Protein AF-A0A968MEP8-F1 (afdb_monomer_lite)

Sequence (154 aa):
MKLIEVNANDVNSMEAIPFLPIDFFKHHRIMSRHWQPETIFTSSGTTGQQPSQHYVKSLTFYLQNASTGFEQFYGKVQDYCVLALLPSYLERSGSSLVAMANAFIGISKYPQSGFFLNDYQRLIEVLTNNEAAQIPTLLLGVSFALLDLAMDFP

Secondary structure (DSSP, 8-state):
--SS---GGG--SSTTSPPPPHHHHHHS---SSS---SEEEE----TTSPPPEEEES-HHHHHHHHHHHHHHHH--GGGSEEEEE-TTTSSSTT-HHHHHHHHHHHH-S-TT-EE-SS-HHHHHHHHHHHHHTT--EEEEE-HHHHHHHHHH--

Foldseek 3Di:
DVPQPDDPVVQPDPVSDDDDDQVCQQPHDDDPDDDQAPAKAWDPDDPPDRTGIDGHRDLVVVLVVVQVVCCVVPNHLQQAQQEEAEEPVVVDPRHPLVSNSVVSLVSHPDVLRDYQHVVLVSVVVVVVVCVVVVRHYDYHHDPVSVVCSVVVPD

Structure (mmCIF, N/CA/C/O backbone):
data_AF-A0A968MEP8-F1
#
_entry.id   AF-A0A968MEP8-F1
#
loop_
_atom_site.group_PDB
_atom_site.id
_atom_site.type_symbol
_atom_site.label_atom_id
_atom_site.label_alt_id
_atom_site.label_comp_id
_atom_site.label_asym_id
_atom_site.label_entity_id
_atom_site.label_seq_id
_atom_site.pdbx_PDB_ins_code
_atom_site.Cartn_x
_atom_site.Cartn_y
_atom_site.Cartn_z
_atom_site.occupancy
_atom_site.B_iso_or_equiv
_atom_site.auth_seq_id
_atom_site.auth_comp_id
_atom_site.auth_asym_id
_atom_site.auth_atom_id
_atom_site.pdbx_PDB_model_num
ATOM 1 N N . MET A 1 1 ? 13.133 -3.023 -28.386 1.00 55.19 1 MET A N 1
ATOM 2 C CA . MET A 1 1 ? 12.327 -4.172 -27.923 1.00 55.19 1 MET A CA 1
ATOM 3 C C . MET A 1 1 ? 12.874 -5.483 -28.504 1.00 55.19 1 MET A C 1
ATOM 5 O O . MET A 1 1 ? 12.194 -6.153 -29.259 1.00 55.19 1 MET A O 1
ATOM 9 N N . LYS A 1 2 ? 14.121 -5.869 -28.189 1.00 56.19 2 LYS A N 1
ATOM 10 C CA . LYS A 1 2 ? 14.706 -7.128 -28.710 1.00 56.19 2 LYS A CA 1
ATOM 11 C C . LYS A 1 2 ? 14.421 -8.345 -27.812 1.00 56.19 2 LYS A C 1
ATOM 13 O O . LYS A 1 2 ? 14.676 -9.465 -28.211 1.00 56.19 2 LYS A O 1
ATOM 18 N N . LEU A 1 3 ? 13.916 -8.105 -26.601 1.00 65.81 3 LEU A N 1
ATOM 19 C CA . LEU A 1 3 ? 13.733 -9.121 -25.559 1.00 65.81 3 LEU A CA 1
ATOM 20 C C . LEU A 1 3 ? 12.321 -9.732 -25.529 1.00 65.81 3 LEU A C 1
ATOM 22 O O . LEU A 1 3 ? 12.123 -10.746 -24.880 1.00 65.81 3 LEU A O 1
ATOM 26 N N . ILE A 1 4 ? 11.352 -9.104 -26.199 1.00 74.94 4 ILE A N 1
ATOM 27 C CA . ILE A 1 4 ? 9.941 -9.533 -26.225 1.00 74.94 4 ILE A CA 1
ATOM 28 C C . ILE A 1 4 ? 9.418 -9.732 -27.651 1.00 74.94 4 ILE A C 1
ATOM 30 O O . ILE A 1 4 ? 8.222 -9.888 -27.835 1.00 74.94 4 ILE A O 1
ATOM 34 N N . GLU A 1 5 ? 10.304 -9.655 -28.650 1.00 77.88 5 GLU A N 1
ATOM 35 C CA . GLU A 1 5 ? 10.014 -9.861 -30.084 1.00 77.88 5 GLU A CA 1
ATOM 36 C C . GLU A 1 5 ? 8.868 -9.017 -30.682 1.00 77.88 5 GLU A C 1
ATOM 38 O O . GLU A 1 5 ? 8.459 -9.236 -31.816 1.00 77.88 5 GLU A O 1
ATOM 43 N N . VAL A 1 6 ? 8.400 -7.987 -29.971 1.00 81.25 6 VAL A N 1
ATOM 44 C CA . VAL A 1 6 ? 7.405 -7.022 -30.457 1.00 81.25 6 VAL A CA 1
ATOM 45 C C . VAL A 1 6 ? 8.098 -5.772 -30.991 1.00 81.25 6 VAL A C 1
ATOM 47 O O . VAL A 1 6 ? 8.992 -5.215 -30.350 1.00 81.25 6 VAL A O 1
ATOM 50 N N . ASN A 1 7 ? 7.672 -5.296 -32.158 1.00 83.75 7 ASN A N 1
ATOM 51 C CA . ASN A 1 7 ? 8.076 -4.000 -32.687 1.00 83.75 7 ASN A CA 1
ATOM 52 C C . ASN A 1 7 ? 7.171 -2.903 -32.109 1.00 83.75 7 ASN A C 1
ATOM 54 O O . ASN A 1 7 ? 5.951 -2.974 -32.215 1.00 83.75 7 ASN A O 1
ATOM 58 N N . ALA A 1 8 ? 7.768 -1.866 -31.518 1.00 83.69 8 ALA A N 1
ATOM 59 C CA . ALA A 1 8 ? 7.025 -0.780 -30.876 1.00 83.69 8 ALA A CA 1
ATOM 60 C C . ALA A 1 8 ? 6.078 -0.052 -31.842 1.00 83.69 8 ALA A C 1
ATOM 62 O O . ALA A 1 8 ? 5.041 0.440 -31.412 1.00 83.69 8 ALA A O 1
ATOM 63 N N . ASN A 1 9 ? 6.427 -0.001 -33.130 1.00 86.69 9 ASN A N 1
ATOM 64 C CA . ASN A 1 9 ? 5.621 0.661 -34.156 1.00 86.69 9 ASN A CA 1
ATOM 65 C C . ASN A 1 9 ? 4.340 -0.114 -34.508 1.00 86.69 9 ASN A C 1
ATOM 67 O O . ASN A 1 9 ? 3.434 0.460 -35.104 1.00 86.69 9 ASN A O 1
ATOM 71 N N . ASP A 1 10 ? 4.255 -1.391 -34.128 1.00 87.81 10 ASP A N 1
ATOM 72 C CA . ASP A 1 10 ? 3.096 -2.240 -34.413 1.00 87.81 10 ASP A CA 1
ATOM 73 C C . ASP A 1 10 ? 2.063 -2.193 -33.263 1.00 87.81 10 ASP A C 1
ATOM 75 O O . ASP A 1 10 ? 0.944 -2.693 -33.395 1.00 87.81 10 ASP A O 1
ATOM 79 N N . VAL A 1 11 ? 2.407 -1.545 -32.139 1.00 89.06 11 VAL A N 1
ATOM 80 C CA . VAL A 1 11 ? 1.539 -1.376 -30.964 1.00 89.06 11 VAL A CA 1
ATOM 81 C C . VAL A 1 11 ? 0.609 -0.177 -31.172 1.00 89.06 11 VAL A C 1
ATOM 83 O O . VAL A 1 11 ? 0.959 0.960 -30.864 1.00 89.06 11 VAL A O 1
ATOM 86 N N . ASN A 1 12 ? -0.593 -0.442 -31.688 1.00 92.75 12 ASN A N 1
ATOM 87 C CA . ASN A 1 12 ? -1.578 0.589 -32.054 1.00 92.75 12 ASN A CA 1
ATOM 88 C C . ASN A 1 12 ? -2.822 0.639 -31.146 1.00 92.75 12 ASN A C 1
ATOM 90 O O . ASN A 1 12 ? -3.718 1.452 -31.369 1.00 92.75 12 ASN A O 1
ATOM 94 N N . SER A 1 13 ? -2.897 -0.213 -30.123 1.00 92.75 13 SER A N 1
ATOM 95 C CA . SER A 1 13 ? -3.970 -0.209 -29.122 1.00 92.75 13 SER A CA 1
ATOM 96 C C . SER A 1 13 ? -3.441 -0.637 -27.752 1.00 92.75 13 SER A C 1
ATOM 98 O O . SER A 1 13 ? -2.312 -1.122 -27.645 1.00 92.75 13 SER A O 1
ATOM 100 N N . MET A 1 14 ? -4.239 -0.456 -26.693 1.00 88.44 14 MET A N 1
ATOM 101 C CA . MET A 1 14 ? -3.838 -0.867 -25.340 1.00 88.44 14 MET A CA 1
ATOM 102 C C . MET A 1 14 ? -3.686 -2.387 -25.231 1.00 88.44 14 MET A C 1
ATOM 104 O O . MET A 1 14 ? -2.768 -2.872 -24.579 1.00 88.44 14 MET A O 1
ATOM 108 N N . GLU A 1 15 ? -4.550 -3.135 -25.911 1.00 90.31 15 GLU A N 1
ATOM 109 C CA . GLU A 1 15 ? -4.550 -4.600 -25.947 1.00 90.31 15 GLU A CA 1
ATOM 110 C C . GLU A 1 15 ? -3.330 -5.158 -26.690 1.00 90.31 15 GLU A C 1
ATOM 112 O O . GLU A 1 15 ? -2.924 -6.290 -26.448 1.00 90.31 15 GLU A O 1
ATOM 117 N N . ALA A 1 16 ? -2.727 -4.359 -27.577 1.00 88.62 16 ALA A N 1
ATOM 118 C CA . ALA A 1 16 ? -1.508 -4.714 -28.295 1.00 88.62 16 ALA A CA 1
ATOM 119 C C . ALA A 1 16 ? -0.230 -4.508 -27.459 1.00 88.62 16 ALA A C 1
ATOM 121 O O . ALA A 1 16 ? 0.860 -4.856 -27.918 1.00 88.62 16 ALA A O 1
ATOM 122 N N . ILE A 1 17 ? -0.327 -3.930 -26.253 1.00 87.69 17 ILE A N 1
ATOM 123 C CA . ILE A 1 17 ? 0.830 -3.745 -25.373 1.00 87.69 17 ILE A CA 1
ATOM 124 C C . ILE A 1 17 ? 1.250 -5.118 -24.826 1.00 87.69 17 ILE A C 1
ATOM 126 O O . ILE A 1 17 ? 0.477 -5.752 -24.107 1.00 87.69 17 ILE A O 1
ATOM 130 N N . PRO A 1 18 ? 2.479 -5.586 -25.107 1.00 86.81 18 PRO A N 1
ATOM 131 C CA . PRO A 1 18 ? 2.932 -6.875 -24.609 1.00 86.81 18 PRO A CA 1
ATOM 132 C C . PRO A 1 18 ? 3.090 -6.851 -23.090 1.00 86.81 18 PRO A C 1
ATOM 134 O O . PRO A 1 18 ? 3.697 -5.940 -22.519 1.00 86.81 18 PRO A O 1
ATOM 137 N N . PHE A 1 19 ? 2.600 -7.899 -22.436 1.00 85.69 19 PHE A N 1
ATOM 138 C CA . PHE A 1 19 ? 2.833 -8.098 -21.013 1.00 85.69 19 PHE A CA 1
ATOM 139 C C . PHE A 1 19 ? 4.296 -8.468 -20.766 1.00 85.69 19 PHE A C 1
ATOM 141 O O . PHE A 1 19 ? 4.851 -9.355 -21.415 1.00 85.69 19 PHE A O 1
ATOM 148 N N . LEU A 1 20 ? 4.926 -7.792 -19.807 1.00 86.31 20 LEU A N 1
ATOM 149 C CA . LEU A 1 20 ? 6.294 -8.100 -19.406 1.00 86.31 20 LEU A CA 1
ATOM 150 C C . LEU A 1 20 ? 6.292 -9.199 -18.335 1.00 86.31 20 LEU A C 1
ATOM 152 O O . LEU A 1 20 ? 5.659 -9.012 -17.292 1.00 86.31 20 LEU A O 1
ATOM 156 N N . PRO A 1 21 ? 7.026 -10.310 -18.534 1.00 87.31 21 PRO A N 1
ATOM 157 C CA . PRO A 1 21 ? 7.209 -11.311 -17.492 1.00 87.31 21 PRO A CA 1
ATOM 158 C C . PRO A 1 21 ? 7.863 -10.707 -16.248 1.00 87.31 21 PRO A C 1
ATOM 160 O O . PRO A 1 21 ? 8.756 -9.865 -16.350 1.00 87.31 21 PRO A O 1
ATOM 163 N N . ILE A 1 22 ? 7.488 -11.187 -15.063 1.00 85.19 22 ILE A N 1
ATOM 164 C CA . ILE A 1 22 ? 8.036 -10.676 -13.798 1.00 85.19 22 ILE A CA 1
ATOM 165 C C . ILE A 1 22 ? 9.568 -10.804 -13.710 1.00 85.19 22 ILE A C 1
ATOM 167 O O . ILE A 1 22 ? 10.226 -9.951 -13.116 1.00 85.19 22 ILE A O 1
ATOM 171 N N . ASP A 1 23 ? 10.161 -11.812 -14.357 1.00 87.50 23 ASP A N 1
ATOM 172 C CA . ASP A 1 23 ? 11.616 -12.011 -14.387 1.00 87.50 23 ASP A CA 1
ATOM 173 C C . ASP A 1 23 ? 12.374 -10.865 -15.071 1.00 87.50 23 ASP A C 1
ATOM 175 O O . ASP A 1 23 ? 13.541 -10.630 -14.748 1.00 87.50 23 ASP A O 1
ATOM 179 N N . PHE A 1 24 ? 11.724 -10.087 -15.944 1.00 90.25 24 PHE A N 1
ATOM 180 C CA . PHE A 1 24 ? 12.332 -8.875 -16.498 1.00 90.25 24 PHE A CA 1
ATOM 181 C C . PHE A 1 24 ? 12.636 -7.859 -15.404 1.00 90.25 24 PHE A C 1
ATOM 183 O O . PHE A 1 24 ? 13.704 -7.259 -15.408 1.00 90.25 24 PHE A O 1
ATOM 190 N N . PHE A 1 25 ? 11.737 -7.708 -14.436 1.00 91.44 25 PHE A N 1
ATOM 191 C CA . PHE A 1 25 ? 11.922 -6.798 -13.310 1.00 91.44 25 PHE A CA 1
ATOM 192 C C . PHE A 1 25 ? 12.975 -7.302 -12.315 1.00 91.44 25 PHE A C 1
ATOM 194 O O . PHE A 1 25 ? 13.414 -6.534 -11.464 1.00 91.44 25 PHE A O 1
ATOM 201 N N . LYS A 1 26 ? 13.396 -8.573 -12.396 1.00 90.69 26 LYS A N 1
ATOM 202 C CA . LYS A 1 26 ? 14.523 -9.102 -11.610 1.00 90.69 26 LYS A CA 1
ATOM 203 C C . LYS A 1 26 ? 15.861 -8.773 -12.265 1.00 90.69 26 LYS A C 1
ATOM 205 O O . LYS A 1 26 ? 16.776 -8.336 -11.579 1.00 90.69 26 LYS A O 1
ATOM 210 N N . HIS A 1 27 ? 15.973 -8.969 -13.578 1.00 89.56 27 HIS A N 1
ATOM 211 C CA . HIS A 1 27 ? 17.259 -8.924 -14.287 1.00 89.56 27 HIS A CA 1
ATOM 212 C C . HIS A 1 27 ? 17.514 -7.618 -15.050 1.00 89.56 27 HIS A C 1
ATOM 214 O O . HIS A 1 27 ? 18.639 -7.361 -15.482 1.00 89.56 27 HIS A O 1
ATOM 220 N N . HIS A 1 28 ? 16.489 -6.785 -15.236 1.00 90.50 28 HIS A N 1
ATOM 221 C CA . HIS A 1 28 ? 16.574 -5.571 -16.036 1.00 90.50 28 HIS A CA 1
ATOM 222 C C . HIS A 1 28 ? 15.970 -4.363 -15.323 1.00 90.50 28 HIS A C 1
ATOM 224 O O . HIS A 1 28 ? 14.964 -4.434 -14.618 1.00 90.50 28 HIS A O 1
ATOM 230 N N . ARG A 1 29 ? 16.563 -3.198 -15.589 1.00 91.12 29 ARG A N 1
ATOM 231 C CA . ARG A 1 29 ? 16.045 -1.909 -15.136 1.00 91.12 29 ARG A CA 1
ATOM 232 C C . ARG A 1 29 ? 14.949 -1.423 -16.085 1.00 91.12 29 ARG A C 1
ATOM 234 O O . ARG A 1 29 ? 15.233 -0.779 -17.094 1.00 91.12 29 ARG A O 1
ATOM 241 N N . ILE A 1 30 ? 13.699 -1.742 -15.755 1.00 91.00 30 ILE A N 1
ATOM 242 C CA . ILE A 1 30 ? 12.521 -1.363 -16.546 1.00 91.00 30 ILE A CA 1
ATOM 243 C C . ILE A 1 30 ? 12.128 0.087 -16.245 1.00 91.00 30 ILE A C 1
ATOM 245 O O . ILE A 1 30 ? 11.723 0.4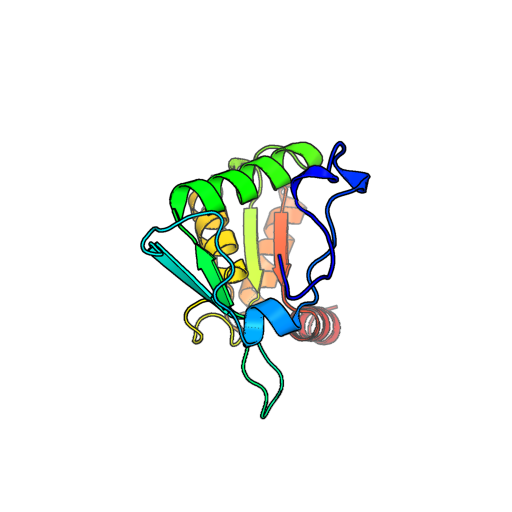16 -15.132 1.00 91.00 30 ILE A O 1
ATOM 249 N N . MET A 1 31 ? 12.271 0.967 -17.239 1.00 91.25 31 MET A N 1
ATOM 250 C CA . MET A 1 31 ? 11.959 2.397 -17.143 1.00 91.25 31 MET A CA 1
ATOM 251 C C . MET A 1 31 ? 11.491 2.938 -18.495 1.00 91.25 31 MET A C 1
ATOM 253 O O . MET A 1 31 ? 11.938 2.476 -19.541 1.00 91.25 31 MET A O 1
ATOM 257 N N . SER A 1 32 ? 10.643 3.968 -18.483 1.00 85.31 32 SER A N 1
ATOM 258 C CA . SER A 1 32 ? 10.138 4.602 -19.711 1.00 85.31 32 SER A CA 1
ATOM 259 C C . SER A 1 32 ? 11.174 5.463 -20.446 1.00 85.31 32 SER A C 1
ATOM 261 O O . SER A 1 32 ? 11.091 5.611 -21.662 1.00 85.31 32 SER A O 1
ATOM 263 N N . ARG A 1 33 ? 12.125 6.068 -19.718 1.00 87.88 33 ARG A N 1
ATOM 264 C CA . ARG A 1 33 ? 13.194 6.956 -20.219 1.00 87.88 33 ARG A CA 1
ATOM 265 C C . ARG A 1 33 ? 14.387 6.940 -19.255 1.00 87.88 33 ARG A C 1
ATOM 267 O O . ARG A 1 33 ? 14.384 6.216 -18.262 1.00 87.88 33 ARG A O 1
ATOM 274 N N . HIS A 1 34 ? 15.380 7.786 -19.518 1.00 89.56 34 HIS A N 1
ATOM 275 C CA . HIS A 1 34 ? 16.468 8.063 -18.585 1.00 89.56 34 HIS A CA 1
ATOM 276 C C . HIS A 1 34 ? 16.027 9.068 -17.514 1.00 89.56 34 HIS A C 1
ATOM 278 O O . HIS A 1 34 ? 15.731 10.224 -17.808 1.00 89.56 34 HIS A O 1
ATOM 284 N N . TRP A 1 35 ? 15.980 8.610 -16.269 1.00 95.50 35 TRP A N 1
ATOM 285 C CA . TRP A 1 35 ? 15.778 9.421 -15.070 1.00 95.50 35 TRP A CA 1
ATOM 286 C C . TRP A 1 35 ? 16.391 8.694 -13.867 1.00 95.50 35 TRP A C 1
ATOM 288 O O . TRP A 1 35 ? 16.642 7.485 -13.923 1.00 95.50 35 TRP A O 1
ATOM 298 N N . GLN A 1 36 ? 16.661 9.432 -12.789 1.00 95.62 36 GLN A N 1
ATOM 299 C CA . GLN A 1 36 ? 17.109 8.842 -11.528 1.00 95.62 36 GLN A CA 1
ATOM 300 C C . GLN A 1 36 ? 15.892 8.467 -10.674 1.00 95.62 36 GLN A C 1
ATOM 302 O O . GLN A 1 36 ? 14.971 9.278 -10.575 1.00 95.62 36 GLN A O 1
ATOM 307 N N . PRO A 1 37 ? 15.835 7.239 -10.129 1.00 95.69 37 PRO A N 1
ATOM 308 C CA . PRO A 1 37 ? 14.747 6.824 -9.260 1.00 95.69 37 PRO A CA 1
ATOM 309 C C . PRO A 1 37 ? 14.825 7.603 -7.949 1.00 95.69 37 PRO A C 1
ATOM 311 O O . PRO A 1 37 ? 15.895 7.705 -7.355 1.00 95.69 37 PRO A O 1
ATOM 314 N N . GLU A 1 38 ? 13.688 8.114 -7.489 1.00 96.50 38 GLU A N 1
ATOM 315 C CA . GLU A 1 38 ? 13.561 8.659 -6.135 1.00 96.50 38 GLU A CA 1
ATOM 316 C C . GLU A 1 38 ? 13.555 7.521 -5.108 1.00 96.50 38 GLU A C 1
ATOM 318 O O . GLU A 1 38 ? 14.159 7.619 -4.044 1.00 96.50 38 GLU A O 1
ATOM 323 N N . THR A 1 39 ? 12.915 6.403 -5.455 1.00 95.56 39 THR A N 1
ATOM 324 C CA . THR A 1 39 ? 12.947 5.178 -4.658 1.00 95.56 39 THR A CA 1
ATOM 325 C C . THR A 1 39 ? 12.909 3.939 -5.546 1.00 95.56 39 THR A C 1
ATOM 327 O O . THR A 1 39 ? 12.563 3.997 -6.731 1.00 95.56 39 THR A O 1
ATOM 330 N N . ILE A 1 40 ? 13.289 2.802 -4.971 1.00 95.31 40 ILE A N 1
ATOM 331 C CA . ILE A 1 40 ? 13.229 1.493 -5.614 1.00 95.31 40 ILE A CA 1
ATOM 332 C C . ILE A 1 40 ? 12.465 0.567 -4.676 1.00 95.31 40 ILE A C 1
ATOM 334 O O . ILE A 1 40 ? 12.912 0.292 -3.563 1.00 95.31 40 ILE A O 1
ATOM 338 N N . PHE A 1 41 ? 11.321 0.070 -5.135 1.00 95.12 41 PHE A N 1
ATOM 339 C CA . PHE A 1 41 ? 10.575 -0.947 -4.407 1.00 95.12 41 PHE A CA 1
ATOM 340 C C . PHE A 1 41 ? 11.024 -2.349 -4.805 1.00 95.12 41 PHE A C 1
ATOM 342 O O . PHE A 1 41 ? 11.407 -2.586 -5.951 1.00 95.12 41 PHE A O 1
ATOM 349 N N . THR A 1 42 ? 10.960 -3.286 -3.864 1.00 92.44 42 THR A N 1
ATOM 350 C CA . THR A 1 42 ? 11.335 -4.685 -4.069 1.00 92.44 42 THR A CA 1
ATOM 351 C C . THR A 1 42 ? 10.220 -5.634 -3.639 1.00 92.44 42 THR A C 1
ATOM 353 O O . THR A 1 42 ? 9.536 -5.430 -2.629 1.00 92.44 42 THR A O 1
ATOM 356 N N . SER A 1 43 ? 10.037 -6.717 -4.396 1.00 88.31 43 SER A N 1
ATOM 357 C CA . SER A 1 43 ? 9.156 -7.820 -3.986 1.00 88.31 43 SER A CA 1
ATOM 358 C C . SER A 1 43 ? 9.672 -8.488 -2.711 1.00 88.31 43 SER A C 1
ATOM 360 O O . SER A 1 43 ? 10.878 -8.459 -2.468 1.00 88.31 43 SER A O 1
ATOM 362 N N . SER A 1 44 ? 8.798 -9.132 -1.932 1.00 79.69 44 SER A N 1
ATOM 363 C CA . SER A 1 44 ? 9.168 -9.923 -0.740 1.00 79.69 44 SER A CA 1
ATOM 364 C C . SER A 1 44 ? 10.217 -11.000 -1.033 1.00 79.69 44 SER A C 1
ATOM 366 O O . SER A 1 44 ? 11.078 -11.240 -0.194 1.00 79.69 44 SER A O 1
ATOM 368 N N . GLY A 1 45 ? 10.205 -11.562 -2.247 1.00 73.50 45 GLY A N 1
ATOM 369 C CA . GLY A 1 45 ? 11.138 -12.606 -2.666 1.00 73.50 45 GLY A CA 1
ATOM 370 C C . GLY A 1 45 ? 10.870 -13.941 -1.964 1.00 73.50 45 GLY A C 1
ATOM 371 O O . GLY A 1 45 ? 10.196 -14.011 -0.940 1.00 73.50 45 GLY A O 1
ATOM 372 N N . THR A 1 46 ? 11.390 -15.022 -2.533 1.00 70.69 46 THR A N 1
ATOM 373 C CA . THR A 1 46 ? 11.468 -16.334 -1.877 1.00 70.69 46 THR A CA 1
ATOM 374 C C . THR A 1 46 ? 12.930 -16.623 -1.566 1.00 70.69 46 THR A C 1
ATOM 376 O O . THR A 1 46 ? 13.813 -16.161 -2.294 1.00 70.69 46 THR A O 1
ATOM 379 N N . THR A 1 47 ? 13.206 -17.386 -0.508 1.00 69.06 47 THR A N 1
ATOM 380 C CA . THR A 1 47 ? 14.570 -17.719 -0.076 1.00 69.06 47 THR A CA 1
ATOM 381 C C . THR A 1 47 ? 15.437 -18.169 -1.257 1.00 69.06 47 THR A C 1
ATOM 383 O O . THR A 1 47 ? 15.086 -19.106 -1.971 1.00 69.06 47 THR A O 1
ATOM 386 N N . GLY A 1 48 ? 16.556 -17.473 -1.482 1.00 64.75 48 GLY A N 1
ATOM 387 C CA . GLY A 1 48 ? 17.525 -17.788 -2.539 1.00 64.75 48 GLY A CA 1
ATOM 388 C C . GLY A 1 48 ? 17.281 -17.148 -3.913 1.00 64.75 48 GLY A C 1
ATOM 389 O O . GLY A 1 48 ? 18.109 -17.348 -4.798 1.00 64.75 48 GLY A O 1
ATOM 390 N N . GLN A 1 49 ? 16.210 -16.367 -4.120 1.00 75.44 49 GLN A N 1
ATOM 391 C CA . GLN A 1 49 ? 15.972 -15.659 -5.388 1.00 75.44 49 GLN A CA 1
ATOM 392 C C . GLN A 1 49 ? 16.202 -14.148 -5.290 1.00 75.44 49 GLN A C 1
ATOM 394 O O . GLN A 1 49 ? 15.858 -13.508 -4.297 1.00 75.44 49 GLN A O 1
ATOM 399 N N . GLN A 1 50 ? 16.722 -13.563 -6.372 1.00 83.38 50 GLN A N 1
ATOM 400 C CA . GLN A 1 50 ? 16.806 -12.114 -6.532 1.00 83.38 50 GLN A CA 1
ATOM 401 C C . GLN A 1 50 ? 15.389 -11.510 -6.610 1.00 83.38 50 GLN A C 1
ATOM 403 O O . GLN A 1 50 ? 14.596 -11.929 -7.462 1.00 83.38 50 GLN A O 1
ATOM 408 N N . PRO A 1 51 ? 15.039 -10.537 -5.748 1.00 89.44 51 PRO A N 1
ATOM 409 C CA . PRO A 1 51 ? 13.729 -9.901 -5.787 1.00 89.44 51 PRO A CA 1
ATOM 410 C C . PRO A 1 51 ? 13.576 -9.036 -7.042 1.00 89.44 51 PRO A C 1
ATOM 412 O O . PRO A 1 51 ? 14.539 -8.444 -7.533 1.00 89.44 51 PRO A O 1
ATOM 415 N N . SER A 1 52 ? 12.345 -8.920 -7.541 1.00 92.00 52 SER A N 1
ATOM 416 C CA . SER A 1 52 ? 12.036 -7.970 -8.610 1.00 92.00 52 SER A CA 1
ATOM 417 C C . SER A 1 52 ? 12.134 -6.541 -8.087 1.00 92.00 52 SER A C 1
ATOM 419 O O . SER A 1 52 ? 11.735 -6.276 -6.949 1.00 92.00 52 SER A O 1
ATOM 421 N N . GLN A 1 53 ? 12.592 -5.624 -8.932 1.00 93.75 53 GLN A N 1
ATOM 422 C CA . GLN A 1 53 ? 12.783 -4.217 -8.611 1.00 93.75 53 GLN A CA 1
ATOM 423 C C . GLN A 1 53 ? 11.833 -3.338 -9.427 1.00 93.75 53 GLN A C 1
ATOM 425 O O . GLN A 1 53 ? 11.720 -3.465 -10.645 1.00 93.75 53 GLN A O 1
ATOM 430 N N . HIS A 1 54 ? 11.181 -2.399 -8.749 1.00 94.94 54 HIS A N 1
ATOM 431 C CA . HIS A 1 54 ? 10.361 -1.365 -9.361 1.00 94.94 54 HIS A CA 1
ATOM 432 C C . HIS A 1 54 ? 10.996 -0.006 -9.080 1.00 94.94 54 HIS A C 1
ATOM 434 O O . HIS A 1 54 ? 10.959 0.505 -7.962 1.00 94.94 54 HIS A O 1
ATOM 440 N N . TYR A 1 55 ? 11.590 0.577 -10.116 1.00 95.50 55 TYR A N 1
ATOM 441 C CA . TYR A 1 55 ? 12.181 1.908 -10.069 1.00 95.50 55 TYR A CA 1
ATOM 442 C C . TYR A 1 55 ? 11.076 2.960 -10.145 1.00 95.50 55 TYR A C 1
ATOM 444 O O . TYR A 1 55 ? 10.311 2.986 -11.108 1.00 95.50 55 TYR A O 1
ATOM 452 N N . VAL A 1 56 ? 11.002 3.843 -9.154 1.00 96.25 56 VAL A N 1
ATOM 453 C CA . VAL A 1 56 ? 9.953 4.860 -9.063 1.00 96.25 56 VAL A CA 1
ATOM 454 C C . VAL A 1 56 ? 10.563 6.234 -9.286 1.00 96.25 56 VAL A C 1
ATOM 456 O O . VAL A 1 56 ? 11.450 6.665 -8.552 1.00 96.25 56 VAL A O 1
ATOM 459 N N . LYS A 1 57 ? 10.082 6.929 -10.320 1.00 96.56 57 LYS A N 1
ATOM 460 C CA . LYS A 1 57 ? 10.562 8.269 -10.684 1.00 96.56 57 LYS A CA 1
ATOM 461 C C . LYS A 1 57 ? 10.165 9.338 -9.662 1.00 96.56 57 LYS A C 1
ATOM 463 O O . LYS A 1 57 ? 10.969 10.213 -9.382 1.00 96.56 57 LYS A O 1
ATOM 468 N N . SER A 1 58 ? 8.924 9.296 -9.177 1.00 97.19 58 SER A N 1
ATOM 469 C CA . SER A 1 58 ? 8.411 10.217 -8.160 1.00 97.19 58 SER A CA 1
ATOM 470 C C . SER A 1 58 ? 7.550 9.449 -7.169 1.00 97.19 58 SER A C 1
ATOM 472 O O . SER A 1 58 ? 6.542 8.855 -7.565 1.00 97.19 58 SER A O 1
ATOM 474 N N . LEU A 1 59 ? 7.944 9.460 -5.897 1.00 96.88 59 LEU A N 1
ATOM 475 C CA . LEU A 1 59 ? 7.201 8.781 -4.840 1.00 96.88 59 LEU A CA 1
ATOM 476 C C . LEU A 1 59 ? 5.846 9.456 -4.611 1.00 96.88 59 LEU A C 1
ATOM 478 O O . LEU A 1 59 ? 4.830 8.772 -4.517 1.00 96.88 59 LEU A O 1
ATOM 482 N N . THR A 1 60 ? 5.809 10.788 -4.620 1.00 97.88 60 THR A N 1
ATOM 483 C CA . THR A 1 60 ? 4.566 11.562 -4.494 1.00 97.88 60 THR A CA 1
ATOM 484 C C . THR A 1 60 ? 3.550 11.182 -5.566 1.00 97.88 60 THR A C 1
ATOM 486 O O . THR A 1 60 ? 2.411 10.854 -5.242 1.00 97.88 60 THR A O 1
ATOM 489 N N . PHE A 1 61 ? 3.960 11.156 -6.840 1.00 97.62 61 PHE A N 1
ATOM 490 C CA . PHE A 1 61 ? 3.067 10.751 -7.927 1.00 97.62 61 PHE A CA 1
ATOM 491 C C . PHE A 1 61 ? 2.604 9.299 -7.761 1.00 97.62 61 PHE A C 1
ATOM 493 O O . PHE A 1 61 ? 1.428 9.001 -7.947 1.00 97.62 61 PHE A O 1
ATOM 500 N N . TYR A 1 62 ? 3.503 8.388 -7.384 1.00 97.81 62 TYR A N 1
ATOM 501 C CA . TYR A 1 62 ? 3.160 6.985 -7.148 1.00 97.81 62 TYR A CA 1
ATOM 502 C C . TYR A 1 62 ? 2.068 6.830 -6.077 1.00 97.81 62 TYR A C 1
ATOM 504 O O . TYR A 1 62 ? 1.068 6.151 -6.305 1.00 97.81 62 TYR A O 1
ATOM 512 N N . LEU A 1 63 ? 2.227 7.506 -4.936 1.00 98.19 63 LEU A N 1
ATOM 513 C CA . LEU A 1 63 ? 1.272 7.457 -3.828 1.00 98.19 63 LEU A CA 1
ATOM 514 C C . LEU A 1 63 ? -0.054 8.151 -4.169 1.00 98.19 63 LEU A C 1
ATOM 516 O O . LEU A 1 63 ? -1.108 7.649 -3.790 1.00 98.19 63 LEU A O 1
ATOM 520 N N . GLN A 1 64 ? -0.022 9.237 -4.946 1.00 98.12 64 GLN A N 1
ATOM 521 C CA . GLN A 1 64 ? -1.233 9.887 -5.455 1.00 98.12 64 GLN A CA 1
ATOM 522 C C . GLN A 1 64 ? -2.025 8.974 -6.404 1.00 98.12 64 GLN A C 1
ATOM 524 O O . GLN A 1 64 ? -3.254 8.968 -6.374 1.00 98.12 64 GLN A O 1
ATOM 529 N N . ASN A 1 65 ? -1.350 8.186 -7.247 1.00 97.88 65 ASN A N 1
ATOM 530 C CA . ASN A 1 65 ? -2.040 7.196 -8.079 1.00 97.88 65 ASN A CA 1
ATOM 531 C C . ASN A 1 65 ? -2.663 6.089 -7.227 1.00 97.88 65 ASN A C 1
ATOM 533 O O . ASN A 1 65 ? -3.779 5.669 -7.514 1.00 97.88 65 ASN A O 1
ATOM 537 N N . ALA A 1 66 ? -1.974 5.641 -6.173 1.00 97.81 66 ALA A N 1
ATOM 538 C CA . ALA A 1 66 ? -2.521 4.649 -5.255 1.00 97.81 66 ALA A CA 1
ATOM 539 C C . ALA A 1 66 ? -3.794 5.160 -4.561 1.00 97.81 66 ALA A C 1
ATOM 541 O O . ALA A 1 66 ? -4.797 4.447 -4.543 1.00 97.81 66 ALA A O 1
ATOM 542 N N . SER A 1 67 ? -3.788 6.401 -4.056 1.00 97.81 67 SER A N 1
ATOM 543 C CA . SER A 1 67 ? -4.986 7.000 -3.458 1.00 97.81 67 SER A CA 1
ATOM 544 C C . SER A 1 67 ? -6.091 7.165 -4.497 1.00 97.81 67 SER A C 1
ATOM 546 O O . SER A 1 67 ? -7.181 6.659 -4.289 1.00 97.81 67 SER A O 1
ATOM 548 N N . THR A 1 68 ? -5.800 7.756 -5.659 1.00 98.25 68 THR A N 1
ATOM 549 C CA . THR A 1 68 ? -6.791 7.945 -6.737 1.00 98.25 68 THR A CA 1
ATOM 550 C C . THR A 1 68 ? -7.440 6.622 -7.153 1.00 98.25 68 THR A C 1
ATOM 552 O O . THR A 1 68 ? -8.657 6.549 -7.302 1.00 98.25 68 THR A O 1
ATOM 555 N N . GLY A 1 69 ? -6.637 5.561 -7.296 1.00 98.00 69 GLY A N 1
ATOM 556 C CA . GLY A 1 69 ? -7.123 4.226 -7.629 1.00 98.00 69 GLY A CA 1
ATOM 557 C C . GLY A 1 69 ? -8.052 3.655 -6.559 1.00 98.00 69 GLY A C 1
ATOM 558 O O . GLY A 1 69 ? -9.092 3.109 -6.902 1.00 98.00 69 GLY A O 1
ATOM 559 N N . PHE A 1 70 ? -7.726 3.815 -5.274 1.00 98.25 70 PHE A N 1
ATOM 560 C CA . PHE A 1 70 ? -8.627 3.426 -4.186 1.00 98.25 70 PHE A CA 1
ATOM 561 C C . PHE A 1 70 ? -9.930 4.241 -4.214 1.00 98.25 70 PHE A C 1
ATOM 563 O O . PHE A 1 70 ? -11.025 3.678 -4.169 1.00 98.25 70 PHE A O 1
ATOM 570 N N . GLU A 1 71 ? -9.819 5.564 -4.345 1.00 98.31 71 GLU A N 1
ATOM 571 C CA . GLU A 1 71 ? -10.955 6.483 -4.264 1.00 98.31 71 GLU A CA 1
ATOM 572 C C . GLU A 1 71 ? -11.964 6.307 -5.396 1.00 98.31 71 GLU A C 1
ATOM 574 O O . GLU A 1 71 ? -13.157 6.534 -5.194 1.00 98.31 71 GLU A O 1
ATOM 579 N N . GLN A 1 72 ? -11.508 5.835 -6.558 1.00 98.25 72 GLN A N 1
ATOM 580 C CA . GLN A 1 72 ? -12.369 5.520 -7.693 1.00 98.25 72 GLN A CA 1
ATOM 581 C C . GLN A 1 72 ? -13.401 4.421 -7.386 1.00 98.25 72 GLN A C 1
ATOM 583 O O . GLN A 1 72 ? -14.485 4.436 -7.967 1.00 98.25 72 GLN A O 1
ATOM 588 N N . PHE A 1 73 ? -13.086 3.480 -6.490 1.00 97.44 73 PHE A N 1
ATOM 589 C CA . PHE A 1 73 ? -13.961 2.341 -6.182 1.00 97.44 73 PHE A CA 1
ATOM 590 C C . PHE A 1 73 ? -14.596 2.424 -4.794 1.00 97.44 73 PHE A C 1
ATOM 592 O O . PHE A 1 73 ? -15.720 1.962 -4.615 1.00 97.44 73 PHE A O 1
ATOM 599 N N . TYR A 1 74 ? -13.890 3.005 -3.822 1.00 97.44 74 TYR A N 1
ATOM 600 C CA . TYR A 1 74 ? -14.264 2.927 -2.407 1.00 97.44 74 TYR A CA 1
ATOM 601 C C . TYR A 1 74 ? -14.571 4.295 -1.775 1.00 97.44 74 TYR A C 1
ATOM 603 O O . TYR A 1 74 ? -15.008 4.353 -0.627 1.00 97.44 74 TYR A O 1
ATOM 611 N N . GLY A 1 75 ? -14.390 5.405 -2.497 1.00 97.44 75 GLY A N 1
ATOM 612 C CA . GLY A 1 75 ? -14.509 6.754 -1.935 1.00 97.44 75 GLY A CA 1
ATOM 613 C C . GLY A 1 75 ? -13.240 7.214 -1.207 1.00 97.44 75 GLY A C 1
ATOM 614 O O . GLY A 1 75 ? -12.222 6.526 -1.211 1.00 97.44 75 GLY A O 1
ATOM 615 N N . LYS A 1 76 ? -13.273 8.414 -0.616 1.00 98.38 76 LYS A N 1
ATOM 616 C CA . LYS A 1 76 ? -12.052 9.111 -0.182 1.00 98.38 76 LYS A CA 1
ATOM 617 C C . LYS A 1 76 ? -11.291 8.361 0.910 1.00 98.38 76 LYS A C 1
ATOM 619 O O . LYS A 1 76 ? -11.882 8.000 1.924 1.00 98.38 76 LYS A O 1
ATOM 624 N N . VAL A 1 77 ? -9.966 8.249 0.779 1.00 98.38 77 VAL A N 1
ATOM 625 C CA . VAL A 1 77 ? -9.113 7.581 1.789 1.00 98.38 77 VAL A CA 1
ATOM 626 C C . VAL A 1 77 ? -9.249 8.251 3.161 1.00 98.38 77 VAL A C 1
ATOM 628 O O . VAL A 1 77 ? -9.283 7.570 4.182 1.00 98.38 77 VAL A O 1
ATOM 631 N N . GLN A 1 78 ? -9.398 9.582 3.193 1.00 98.44 78 GLN A N 1
ATOM 632 C CA . GLN A 1 78 ? -9.558 10.352 4.435 1.00 98.44 78 GLN A CA 1
ATOM 633 C C . GLN A 1 78 ? -10.772 9.927 5.279 1.00 98.44 78 GLN A C 1
ATOM 635 O O . GLN A 1 78 ? -10.804 10.195 6.479 1.00 98.44 78 GLN A O 1
ATOM 640 N N . ASP A 1 79 ? -11.773 9.295 4.656 1.00 98.38 79 ASP A N 1
ATOM 641 C CA . ASP A 1 79 ? -13.016 8.866 5.297 1.00 98.38 79 ASP A CA 1
ATOM 642 C C . ASP A 1 79 ? -12.946 7.433 5.842 1.00 98.38 79 ASP A C 1
ATOM 644 O O . ASP A 1 79 ? -13.930 6.955 6.403 1.00 98.38 79 ASP A O 1
ATOM 648 N N . TYR A 1 80 ? -11.780 6.786 5.759 1.00 98.69 80 TYR A N 1
ATOM 649 C CA . TYR A 1 80 ? -11.517 5.479 6.350 1.00 98.69 80 TYR A CA 1
ATOM 650 C C . TYR A 1 80 ? -10.549 5.590 7.519 1.00 98.69 80 TYR A C 1
ATOM 652 O O . TYR A 1 80 ? -9.538 6.291 7.444 1.00 98.69 80 TYR A O 1
ATOM 660 N N . CYS A 1 81 ? -10.813 4.846 8.587 1.00 98.69 81 CYS A N 1
ATOM 661 C CA . CYS A 1 81 ? -9.789 4.491 9.553 1.00 98.69 81 CYS A CA 1
ATOM 662 C C . CYS A 1 81 ? -8.876 3.427 8.933 1.00 98.69 81 CYS A C 1
ATOM 664 O O . CYS A 1 81 ? -9.341 2.351 8.560 1.00 98.69 81 CYS A O 1
ATOM 666 N N . VAL A 1 82 ? -7.588 3.736 8.782 1.00 98.56 82 VAL A N 1
ATOM 667 C CA . VAL A 1 82 ? -6.633 2.880 8.068 1.00 98.56 82 VAL A CA 1
ATOM 668 C C . VAL A 1 82 ? -5.764 2.140 9.075 1.00 98.56 82 VAL A C 1
ATOM 670 O O . VAL A 1 82 ? -4.944 2.741 9.768 1.00 98.56 82 VAL A O 1
ATOM 673 N N . LEU A 1 83 ? -5.927 0.824 9.142 1.00 98.06 83 LEU A N 1
ATOM 674 C CA . LEU A 1 83 ? -5.224 -0.058 10.068 1.00 98.06 83 LEU A CA 1
ATOM 675 C C . LEU A 1 83 ? -4.300 -0.976 9.266 1.00 98.06 83 LEU A C 1
ATOM 677 O O . LEU A 1 83 ? -4.730 -1.583 8.287 1.00 98.06 83 LEU A O 1
ATOM 681 N N . ALA A 1 84 ? -3.032 -1.085 9.659 1.00 96.00 84 ALA A N 1
ATOM 682 C CA . ALA A 1 84 ? -2.041 -1.890 8.947 1.00 96.00 84 ALA A CA 1
ATOM 683 C C . ALA A 1 84 ? -1.417 -2.968 9.850 1.00 96.00 84 ALA A C 1
ATOM 685 O O . ALA A 1 84 ? -0.560 -2.675 10.684 1.00 96.00 84 ALA A O 1
ATOM 686 N N . LEU A 1 85 ? -1.805 -4.226 9.629 1.00 94.12 85 LEU A N 1
ATOM 687 C CA . LEU A 1 85 ? -1.243 -5.429 10.246 1.00 94.12 85 LEU A CA 1
ATOM 688 C C . LEU A 1 85 ? -0.228 -6.070 9.286 1.00 94.12 85 LEU A C 1
ATOM 690 O O . LEU A 1 85 ? -0.510 -7.032 8.570 1.00 94.12 85 LEU A O 1
ATOM 694 N N . LEU A 1 86 ? 0.967 -5.483 9.225 1.00 91.25 86 LEU A N 1
ATOM 695 C CA . LEU A 1 86 ? 2.020 -5.862 8.275 1.00 91.25 86 LEU A CA 1
ATOM 696 C C . LEU A 1 86 ? 3.304 -6.307 9.008 1.00 91.25 86 LEU A C 1
ATOM 698 O O . LEU A 1 86 ? 4.341 -5.644 8.881 1.00 91.25 86 LEU A O 1
ATOM 702 N N . PRO A 1 87 ? 3.263 -7.405 9.792 1.00 85.81 87 PRO A N 1
ATOM 703 C CA . PRO A 1 87 ? 4.447 -7.927 10.476 1.00 85.81 87 PRO A CA 1
ATOM 704 C C . PRO A 1 87 ? 5.560 -8.267 9.476 1.00 85.81 87 PRO A C 1
ATOM 706 O O . PRO A 1 87 ? 5.289 -8.638 8.337 1.00 85.81 87 PRO A O 1
ATOM 709 N N . SER A 1 88 ? 6.821 -8.099 9.886 1.00 73.81 88 SER A N 1
ATOM 710 C CA . SER A 1 88 ? 8.031 -8.302 9.058 1.00 73.81 88 SER A CA 1
ATOM 711 C C . SER A 1 88 ? 8.220 -7.334 7.876 1.00 73.81 88 SER A C 1
ATOM 713 O O . SER A 1 88 ? 9.278 -7.340 7.247 1.00 73.81 88 SER A O 1
ATOM 715 N N . TYR A 1 89 ? 7.247 -6.470 7.564 1.00 72.19 89 TYR A N 1
ATOM 716 C CA . TYR A 1 89 ? 7.362 -5.511 6.459 1.00 72.19 89 TYR A CA 1
ATOM 717 C C . TYR A 1 89 ? 7.958 -4.163 6.872 1.00 72.19 89 TYR A C 1
ATOM 719 O O . TYR A 1 89 ? 8.527 -3.494 6.014 1.00 72.19 89 TYR A O 1
ATOM 727 N N . LEU A 1 90 ? 7.868 -3.764 8.146 1.00 64.75 90 LEU A N 1
ATOM 728 C CA . LEU A 1 90 ? 8.476 -2.508 8.612 1.00 64.75 90 LEU A CA 1
ATOM 729 C C . LEU A 1 90 ? 9.994 -2.591 8.781 1.00 64.75 90 LEU A C 1
ATOM 731 O O . LEU A 1 90 ? 10.686 -1.599 8.583 1.00 64.75 90 LEU A O 1
ATOM 735 N N . GLU A 1 91 ? 10.521 -3.775 9.085 1.00 65.31 91 GLU A N 1
ATOM 736 C CA . GLU A 1 91 ? 11.970 -4.011 9.145 1.00 65.31 91 GLU A CA 1
ATOM 737 C C . GLU A 1 91 ? 12.605 -4.041 7.746 1.00 65.31 91 GLU A C 1
ATOM 739 O O . GLU A 1 91 ? 13.826 -3.989 7.595 1.00 65.31 91 GLU A O 1
ATOM 744 N N . ARG A 1 92 ? 11.770 -4.101 6.700 1.00 71.25 92 ARG A N 1
ATOM 745 C CA . ARG A 1 92 ? 12.189 -4.208 5.308 1.00 71.25 92 ARG A CA 1
ATOM 746 C C . ARG A 1 92 ? 12.032 -2.870 4.595 1.00 71.25 92 ARG A C 1
ATOM 748 O O . ARG A 1 92 ? 10.925 -2.396 4.345 1.00 71.25 92 ARG A O 1
ATOM 755 N N . SER A 1 93 ? 13.149 -2.284 4.180 1.00 72.38 93 SER A N 1
ATOM 756 C CA . SER A 1 93 ? 13.123 -1.127 3.287 1.00 72.38 93 SER A CA 1
ATOM 757 C C . SER A 1 93 ? 12.644 -1.527 1.882 1.00 72.38 93 SER A C 1
ATOM 759 O O . SER A 1 93 ? 12.837 -2.653 1.420 1.00 72.38 93 SER A O 1
ATOM 761 N N . GLY A 1 94 ? 11.976 -0.601 1.188 1.00 86.62 94 GLY A N 1
ATOM 762 C CA . GLY A 1 94 ? 11.569 -0.801 -0.207 1.00 86.62 94 GLY A CA 1
ATOM 763 C C . GLY A 1 94 ? 10.258 -1.570 -0.418 1.00 86.62 94 GLY A C 1
ATOM 764 O O . GLY A 1 94 ? 10.052 -2.114 -1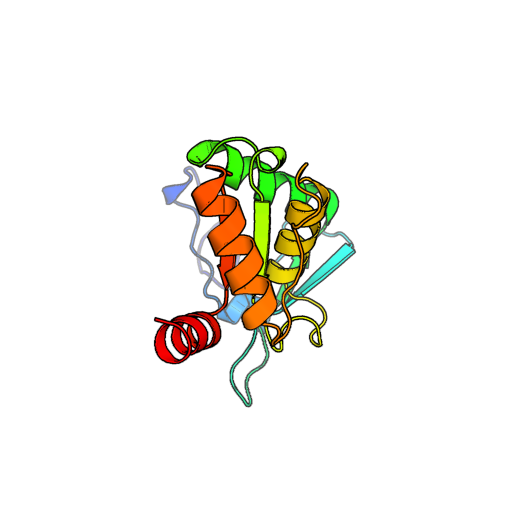.498 1.00 86.62 94 GLY A O 1
ATOM 765 N N . SER A 1 95 ? 9.341 -1.616 0.552 1.00 92.12 95 SER A N 1
ATOM 766 C CA . SER A 1 95 ? 7.985 -2.137 0.319 1.00 92.12 95 SER A CA 1
ATOM 767 C C . SER A 1 95 ? 7.033 -1.043 -0.183 1.00 92.12 95 SER A C 1
ATOM 769 O O . SER A 1 95 ? 6.747 -0.090 0.543 1.00 92.12 95 SER A O 1
ATOM 771 N N . SER A 1 96 ? 6.482 -1.203 -1.392 1.00 94.25 96 SER A N 1
ATOM 772 C CA . SER A 1 96 ? 5.454 -0.290 -1.919 1.00 94.25 96 SER A CA 1
ATOM 773 C C . SER A 1 96 ? 4.164 -0.326 -1.097 1.00 94.25 96 SER A C 1
ATOM 775 O O . SER A 1 96 ? 3.540 0.712 -0.897 1.00 94.25 96 SER A O 1
ATOM 777 N N . LEU A 1 97 ? 3.795 -1.499 -0.567 1.00 93.88 97 LEU A N 1
ATOM 778 C CA . LEU A 1 97 ? 2.626 -1.666 0.300 1.00 93.88 97 LEU A CA 1
ATOM 779 C C . LEU A 1 97 ? 2.771 -0.864 1.598 1.00 93.88 97 LEU A C 1
ATOM 781 O O . LEU A 1 97 ? 1.825 -0.206 2.016 1.00 93.88 97 LEU A O 1
ATOM 785 N N . VAL A 1 98 ? 3.959 -0.874 2.212 1.00 94.06 98 VAL A N 1
ATOM 786 C CA . VAL A 1 98 ? 4.220 -0.096 3.436 1.00 94.06 98 VAL A CA 1
ATOM 787 C C . VAL A 1 98 ? 4.176 1.398 3.139 1.00 94.06 98 VAL A C 1
ATOM 789 O O . VAL A 1 98 ? 3.570 2.148 3.897 1.00 94.06 98 VAL A O 1
ATOM 792 N N . ALA A 1 99 ? 4.767 1.829 2.018 1.00 95.88 99 ALA A N 1
ATOM 793 C CA . ALA A 1 99 ? 4.720 3.226 1.596 1.00 95.88 99 ALA A CA 1
ATOM 794 C C . ALA A 1 99 ? 3.274 3.704 1.367 1.00 95.88 99 ALA A C 1
ATOM 796 O O . ALA A 1 99 ? 2.905 4.781 1.833 1.00 95.88 99 ALA A O 1
ATOM 797 N N . MET A 1 100 ? 2.447 2.884 0.710 1.00 97.19 100 MET A N 1
ATOM 798 C CA . MET A 1 100 ? 1.022 3.158 0.509 1.00 97.19 100 MET A CA 1
ATOM 799 C C . MET A 1 100 ? 0.258 3.208 1.835 1.00 97.19 100 MET A C 1
ATOM 801 O O . MET A 1 100 ? -0.452 4.177 2.079 1.00 97.19 100 MET A O 1
ATOM 805 N N . ALA A 1 101 ? 0.427 2.206 2.704 1.00 96.88 101 ALA A N 1
ATOM 806 C CA . ALA A 1 101 ? -0.238 2.158 4.004 1.00 96.88 101 ALA A CA 1
ATOM 807 C C . ALA A 1 101 ? 0.107 3.391 4.850 1.00 96.88 101 ALA A C 1
ATOM 809 O O . ALA A 1 101 ? -0.788 4.048 5.371 1.00 96.88 101 ALA A O 1
ATOM 810 N N . ASN A 1 102 ? 1.390 3.761 4.912 1.00 96.25 102 ASN A N 1
ATOM 811 C CA . ASN A 1 102 ? 1.841 4.948 5.632 1.00 96.25 102 ASN A CA 1
ATOM 812 C C . ASN A 1 102 ? 1.230 6.240 5.063 1.00 96.25 102 ASN A C 1
ATOM 814 O O . ASN A 1 102 ? 0.794 7.103 5.820 1.00 96.25 102 ASN A O 1
ATOM 818 N N . ALA A 1 103 ? 1.159 6.365 3.734 1.00 97.94 103 ALA A N 1
ATOM 819 C CA . ALA A 1 103 ? 0.513 7.506 3.091 1.00 97.94 103 ALA A CA 1
ATOM 820 C C . ALA A 1 103 ? -0.988 7.567 3.410 1.00 97.94 103 ALA A C 1
ATOM 822 O O . ALA A 1 103 ? -1.500 8.631 3.740 1.00 97.94 103 ALA A O 1
ATOM 823 N N . PHE A 1 104 ? -1.687 6.432 3.361 1.00 98.62 104 PHE A N 1
ATOM 824 C CA . PHE A 1 104 ? -3.122 6.359 3.641 1.00 98.62 104 PHE A CA 1
ATOM 825 C C . PHE A 1 104 ? -3.433 6.670 5.108 1.00 98.62 104 PHE A C 1
ATOM 827 O O . PHE A 1 104 ? -4.364 7.424 5.381 1.00 98.62 104 PHE A O 1
ATOM 834 N N . ILE A 1 105 ? -2.615 6.173 6.041 1.00 98.31 105 ILE A N 1
ATOM 835 C CA . ILE A 1 105 ? -2.686 6.532 7.464 1.00 98.31 105 ILE A CA 1
ATOM 836 C C . ILE A 1 105 ? -2.546 8.050 7.640 1.00 98.31 105 ILE A C 1
ATOM 838 O O . ILE A 1 105 ? -3.340 8.647 8.355 1.00 98.31 105 ILE A O 1
ATOM 842 N N . GLY A 1 106 ? -1.587 8.682 6.952 1.00 98.12 106 GLY A N 1
ATOM 843 C CA . GLY A 1 106 ? -1.381 10.133 7.022 1.00 98.12 106 GLY A CA 1
ATOM 844 C C . GLY A 1 106 ? -2.496 10.977 6.389 1.00 98.12 106 GLY A C 1
ATOM 845 O O . GLY A 1 106 ? -2.649 12.141 6.746 1.00 98.12 106 GLY A O 1
ATOM 846 N N . ILE A 1 107 ? -3.268 10.410 5.456 1.00 98.19 107 ILE A N 1
ATOM 847 C CA . ILE A 1 107 ? -4.431 11.063 4.828 1.00 98.19 107 ILE A CA 1
ATOM 848 C C . ILE A 1 107 ? -5.693 10.903 5.690 1.00 98.19 107 ILE A C 1
ATOM 850 O O . ILE A 1 107 ? -6.586 11.751 5.646 1.00 98.19 107 ILE A O 1
ATOM 854 N N . SER A 1 108 ? -5.789 9.816 6.456 1.00 98.50 108 SER A N 1
ATOM 855 C CA . SER A 1 108 ? -6.945 9.520 7.298 1.00 98.50 108 SER A CA 1
ATOM 856 C C . SER A 1 108 ? -7.221 10.623 8.322 1.00 98.50 108 SER A C 1
ATOM 858 O O . SER A 1 108 ? -6.317 11.093 9.011 1.00 98.50 108 SER A O 1
ATOM 860 N N . LYS A 1 109 ? -8.498 10.991 8.495 1.00 98.06 109 LYS A N 1
ATOM 861 C CA . LYS A 1 109 ? -8.925 11.907 9.572 1.00 98.06 109 LYS A CA 1
ATOM 862 C C . LYS A 1 109 ? -9.019 11.230 10.944 1.00 98.06 109 LYS A C 1
ATOM 864 O O . LYS A 1 109 ? -9.281 11.896 11.943 1.00 98.06 109 LYS A O 1
ATOM 869 N N . TYR A 1 110 ? -8.879 9.907 10.983 1.00 98.25 110 TYR A N 1
ATOM 870 C CA . TYR A 1 110 ? -9.085 9.091 12.169 1.00 98.25 110 TYR A CA 1
ATOM 871 C C . TYR A 1 110 ? -7.754 8.870 12.903 1.00 98.25 110 TYR A C 1
ATOM 873 O O . TYR A 1 110 ? -6.889 8.174 12.363 1.00 98.25 110 TYR A O 1
ATOM 881 N N . PRO A 1 111 ? -7.573 9.413 14.125 1.00 96.69 111 PRO A N 1
ATOM 882 C CA . PRO A 1 111 ? -6.300 9.357 14.855 1.00 96.69 111 PRO A CA 1
ATOM 883 C C . PRO A 1 111 ? -5.897 7.942 15.289 1.00 96.69 111 PRO A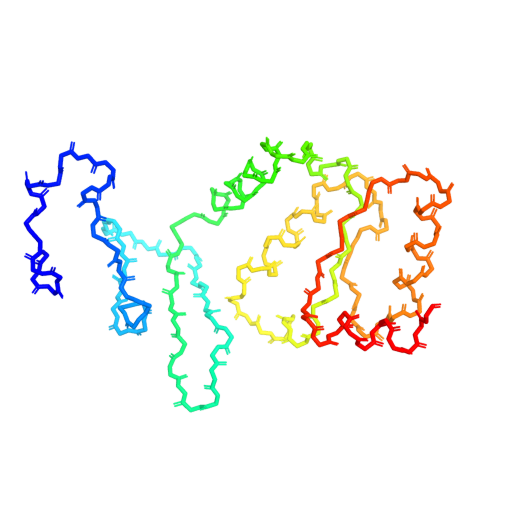 C 1
ATOM 885 O O . PRO A 1 111 ? -4.741 7.707 15.625 1.00 96.69 111 PRO A O 1
ATOM 888 N N . GLN A 1 112 ? -6.841 7.001 15.292 1.00 96.44 112 GLN A N 1
ATOM 889 C CA . GLN A 1 112 ? -6.592 5.593 15.578 1.00 96.44 112 GLN A CA 1
ATOM 890 C C . GLN A 1 112 ? -6.012 4.817 14.382 1.00 96.44 112 GLN A C 1
ATOM 892 O O . GLN A 1 112 ? -5.625 3.661 14.540 1.00 96.44 112 GLN A O 1
ATOM 897 N N . SER A 1 113 ? -5.918 5.446 13.204 1.00 98.06 113 SER A N 1
ATOM 898 C CA . SER A 1 113 ? -5.218 4.878 12.050 1.00 98.06 113 SER A CA 1
ATOM 899 C C . SER A 1 113 ? -3.735 4.686 12.358 1.00 98.06 113 SER A C 1
ATOM 901 O O . SER A 1 113 ? -3.097 5.543 12.971 1.00 98.06 113 SER A O 1
ATOM 903 N N . GLY A 1 114 ? -3.157 3.571 11.923 1.00 96.81 114 GLY A N 1
ATOM 904 C CA . GLY A 1 114 ? -1.781 3.252 12.276 1.00 96.81 114 GLY A CA 1
ATOM 905 C C . GLY A 1 114 ? -1.338 1.845 11.909 1.00 96.81 114 GLY A C 1
ATOM 906 O O . GLY A 1 114 ? -2.102 1.031 11.389 1.00 96.81 114 GLY A O 1
ATOM 907 N N . PHE A 1 115 ? -0.069 1.571 12.202 1.00 95.31 115 PHE A N 1
ATOM 908 C CA . PHE A 1 115 ? 0.506 0.232 12.134 1.00 95.31 115 PHE A CA 1
ATOM 909 C C . PHE A 1 115 ? 0.304 -0.505 13.460 1.00 95.31 115 PHE A C 1
ATOM 911 O O . PHE A 1 115 ? 0.562 0.050 14.527 1.00 95.31 115 PHE A O 1
ATOM 918 N N . PHE A 1 116 ? -0.093 -1.773 13.373 1.00 93.19 116 PHE A N 1
ATOM 919 C CA . PHE A 1 116 ? -0.323 -2.665 14.508 1.00 93.19 116 PHE A CA 1
ATOM 920 C C . PHE A 1 116 ? 0.653 -3.837 14.401 1.00 93.19 116 PHE A C 1
ATOM 922 O O . PHE A 1 116 ? 0.372 -4.854 13.774 1.00 93.19 116 PHE A O 1
ATOM 929 N N . LEU A 1 117 ? 1.858 -3.661 14.945 1.00 85.56 117 LEU A N 1
ATOM 930 C CA . LEU A 1 117 ? 2.925 -4.662 14.884 1.00 85.56 117 LEU A CA 1
ATOM 931 C C . LEU A 1 117 ? 2.792 -5.648 16.035 1.00 85.56 117 LEU A C 1
ATOM 933 O O . LEU A 1 117 ? 3.190 -5.332 17.152 1.00 85.56 117 LEU A O 1
ATOM 937 N N . ASN A 1 118 ? 2.251 -6.833 15.757 1.00 78.44 118 ASN A N 1
ATOM 938 C CA . ASN A 1 118 ? 2.018 -7.879 16.760 1.00 78.44 118 ASN A CA 1
ATOM 939 C C . ASN A 1 118 ? 1.139 -7.424 17.948 1.00 78.44 118 ASN A C 1
ATOM 941 O O . ASN A 1 118 ? 1.044 -8.129 18.947 1.00 78.44 118 ASN A O 1
ATOM 945 N N . ASP A 1 119 ? 0.489 -6.262 17.839 1.00 87.06 119 ASP A N 1
ATOM 946 C CA . ASP A 1 119 ? -0.424 -5.706 18.838 1.00 87.06 119 ASP A CA 1
ATOM 947 C C . ASP A 1 119 ? -1.869 -6.017 18.428 1.00 87.06 119 ASP A C 1
ATOM 949 O O . ASP A 1 119 ? -2.656 -5.145 18.047 1.00 87.06 119 ASP A O 1
ATOM 953 N N . TYR A 1 120 ? -2.171 -7.317 18.416 1.00 89.69 120 TYR A N 1
ATOM 954 C CA . TYR A 1 120 ? -3.470 -7.846 18.006 1.00 89.69 120 TYR A CA 1
ATOM 955 C C . TYR A 1 120 ? -4.586 -7.367 18.932 1.00 89.69 120 TYR A C 1
ATOM 957 O O . TYR A 1 120 ? -5.659 -7.008 18.460 1.00 89.69 120 TYR A O 1
ATOM 965 N N . GLN A 1 121 ? -4.310 -7.276 20.236 1.00 90.62 121 GLN A N 1
ATOM 966 C CA . GLN A 1 121 ? -5.286 -6.810 21.213 1.00 90.62 121 GLN A CA 1
ATOM 967 C C . GLN A 1 121 ? -5.735 -5.377 20.910 1.00 90.62 121 GLN A C 1
ATOM 969 O O . GLN A 1 121 ? -6.932 -5.127 20.765 1.00 90.62 121 GLN A O 1
ATOM 974 N N . ARG A 1 122 ? -4.792 -4.443 20.728 1.00 93.75 122 ARG A N 1
ATOM 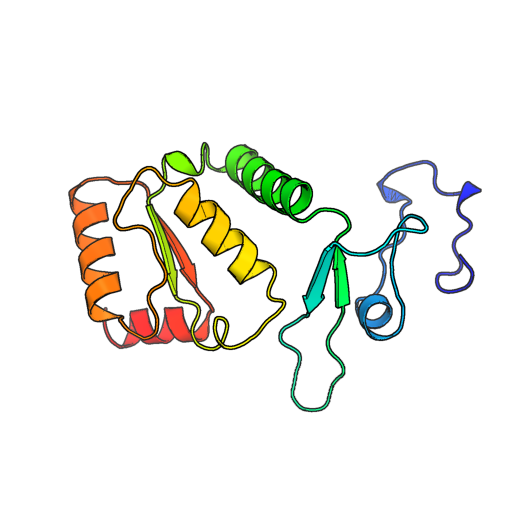975 C CA . ARG A 1 122 ? -5.139 -3.059 20.391 1.00 93.75 122 ARG A CA 1
ATOM 976 C C . ARG A 1 122 ? -5.824 -2.955 19.030 1.00 93.75 122 ARG A C 1
ATOM 978 O O . ARG A 1 122 ? -6.709 -2.119 18.859 1.00 93.75 122 ARG A O 1
ATOM 985 N N . LEU A 1 123 ? -5.426 -3.779 18.057 1.00 95.81 123 LEU A N 1
ATOM 986 C CA . LEU A 1 123 ? -6.078 -3.822 16.748 1.00 95.81 123 LEU A CA 1
ATOM 987 C C . 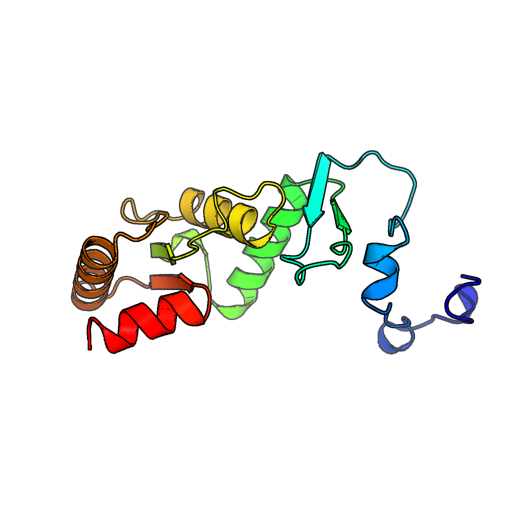LEU A 1 123 ? -7.560 -4.194 16.884 1.00 95.81 123 LEU A C 1
ATOM 989 O O . LEU A 1 123 ? -8.411 -3.505 16.326 1.00 95.81 123 LEU A O 1
ATOM 993 N N . ILE A 1 124 ? -7.864 -5.241 17.651 1.00 95.00 124 ILE A N 1
ATOM 994 C CA . ILE A 1 124 ? -9.234 -5.7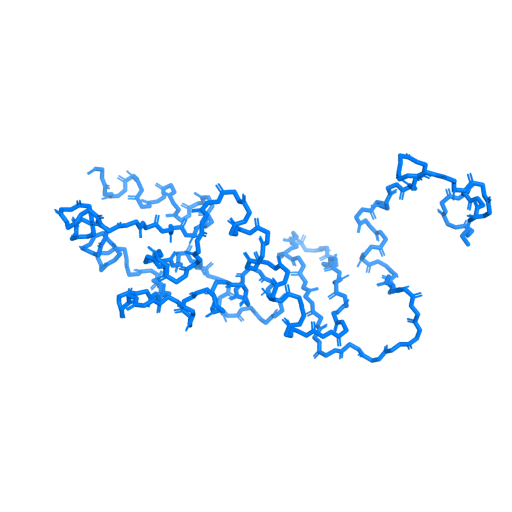01 17.906 1.00 95.00 124 ILE A CA 1
ATOM 995 C C . ILE A 1 124 ? -10.029 -4.639 18.652 1.00 95.00 124 ILE A C 1
ATOM 997 O O . ILE A 1 124 ? -11.151 -4.337 18.263 1.00 95.00 124 ILE A O 1
ATOM 1001 N N . GLU A 1 125 ? -9.449 -4.022 19.682 1.00 95.69 125 GLU A N 1
ATOM 1002 C CA . GLU A 1 125 ? -10.105 -2.932 20.406 1.00 95.69 125 GLU A CA 1
ATOM 1003 C C . GLU A 1 125 ? -10.501 -1.790 19.457 1.00 95.69 125 GLU A C 1
ATOM 1005 O O . GLU A 1 125 ? -11.628 -1.298 19.510 1.00 95.69 125 GLU A O 1
ATOM 1010 N N . VAL A 1 126 ? -9.609 -1.391 18.544 1.00 97.56 126 VAL A N 1
ATOM 1011 C CA . VAL A 1 126 ? -9.908 -0.359 17.541 1.00 97.56 126 VAL A CA 1
ATOM 1012 C C . VAL A 1 126 ? -10.976 -0.824 16.549 1.00 97.56 126 VAL A C 1
ATOM 1014 O O . VAL A 1 126 ? -11.878 -0.046 16.243 1.00 97.56 126 VAL A O 1
ATOM 1017 N N . LEU A 1 127 ? -10.910 -2.067 16.068 1.00 97.00 127 LEU A N 1
ATOM 1018 C CA . LEU A 1 127 ? -11.903 -2.636 15.151 1.00 97.00 127 LEU A CA 1
ATOM 1019 C C . LEU A 1 127 ? -13.300 -2.662 15.781 1.00 97.00 127 LEU A C 1
ATOM 1021 O O . LEU A 1 127 ? -14.235 -2.125 15.191 1.00 97.00 127 LEU A O 1
ATOM 1025 N N . THR A 1 128 ? -13.425 -3.191 16.998 1.00 96.56 128 THR A N 1
ATOM 1026 C CA . THR A 1 128 ? -14.689 -3.264 17.746 1.00 96.56 128 THR A CA 1
ATOM 1027 C C . THR A 1 128 ? -15.261 -1.872 18.014 1.00 96.56 128 THR A C 1
ATOM 1029 O O . THR A 1 128 ? -16.452 -1.629 17.817 1.00 96.56 128 THR A O 1
ATOM 1032 N N . ASN A 1 129 ? -14.413 -0.918 18.414 1.00 97.81 129 ASN A N 1
ATOM 1033 C CA . ASN A 1 129 ? -14.838 0.465 18.632 1.00 97.81 129 ASN A CA 1
ATOM 1034 C C . ASN A 1 129 ? -15.293 1.137 17.329 1.00 97.81 129 ASN A C 1
ATOM 1036 O O . ASN A 1 129 ? -16.304 1.842 17.322 1.00 97.81 129 ASN A O 1
ATOM 1040 N N . ASN A 1 130 ? -14.573 0.916 16.225 1.00 98.12 130 ASN A N 1
ATOM 1041 C CA . ASN A 1 130 ? -14.947 1.450 14.920 1.00 98.12 130 ASN A CA 1
ATOM 1042 C C . ASN A 1 130 ? -16.268 0.847 14.426 1.00 98.12 130 ASN A C 1
ATOM 1044 O O . ASN A 1 130 ? -17.101 1.587 13.910 1.00 98.12 130 ASN A O 1
ATOM 1048 N N . GLU A 1 131 ? -16.486 -0.458 14.605 1.00 97.12 131 GLU A N 1
ATOM 1049 C CA . GLU A 1 131 ? -17.736 -1.129 14.241 1.00 97.12 131 GLU A CA 1
ATOM 1050 C C . GLU A 1 131 ? -18.920 -0.562 15.036 1.00 97.12 131 GLU A C 1
ATOM 1052 O O . GLU A 1 131 ? -19.912 -0.131 14.444 1.00 97.12 131 GLU A O 1
ATOM 1057 N N . ALA A 1 132 ? -18.790 -0.452 16.362 1.00 97.94 132 ALA A N 1
ATOM 1058 C CA . ALA A 1 132 ? -19.820 0.139 17.217 1.00 97.94 132 ALA A CA 1
ATOM 1059 C C . ALA A 1 132 ? -20.130 1.602 16.843 1.00 97.94 132 ALA A C 1
ATOM 1061 O O . ALA A 1 132 ? -21.284 2.027 16.882 1.00 97.94 132 ALA A O 1
ATOM 1062 N N . ALA A 1 133 ? -19.109 2.365 16.440 1.00 97.75 133 ALA A N 1
ATOM 1063 C CA . ALA A 1 133 ? -19.236 3.753 16.001 1.00 97.75 133 ALA A CA 1
ATOM 1064 C C . ALA A 1 133 ? -19.595 3.915 14.510 1.00 97.75 133 ALA A C 1
ATOM 1066 O O . ALA A 1 133 ? -19.710 5.049 14.041 1.00 97.75 133 ALA A O 1
ATOM 1067 N N . GLN A 1 134 ? -19.759 2.814 13.764 1.00 97.75 134 GLN A N 1
ATOM 1068 C CA . GLN A 1 134 ? -20.016 2.806 12.317 1.00 97.75 134 GLN A CA 1
ATOM 1069 C C . GLN A 1 134 ? -18.970 3.605 11.513 1.00 97.75 134 GLN A C 1
ATOM 1071 O O . GLN A 1 134 ? -19.283 4.297 10.543 1.00 97.75 134 GLN A O 1
ATOM 1076 N N . ILE A 1 135 ? -17.705 3.522 11.930 1.00 98.25 135 ILE A N 1
ATOM 1077 C CA . ILE A 1 135 ? -16.568 4.142 11.251 1.00 98.25 135 ILE A CA 1
ATOM 1078 C C . ILE A 1 135 ? -16.099 3.219 10.115 1.00 98.25 135 ILE A C 1
ATOM 1080 O O . ILE A 1 135 ? -15.671 2.091 10.388 1.00 98.25 135 ILE A O 1
ATOM 1084 N N . PRO A 1 136 ? -16.095 3.684 8.848 1.00 98.12 136 PRO A N 1
ATOM 1085 C CA . PRO A 1 136 ? -15.521 2.921 7.745 1.00 98.12 136 PRO A CA 1
ATOM 1086 C C . PRO A 1 136 ? -14.060 2.584 8.041 1.00 98.12 136 PRO A C 1
ATOM 1088 O O . PRO A 1 136 ? -13.262 3.466 8.357 1.00 98.12 136 PRO A O 1
ATOM 1091 N N . THR A 1 137 ? -13.704 1.304 7.961 1.00 98.38 137 THR A N 1
ATOM 1092 C CA . THR A 1 137 ? -12.372 0.825 8.345 1.00 98.38 137 THR A CA 1
ATOM 1093 C C . THR A 1 137 ? -11.742 0.037 7.207 1.00 98.38 137 THR A C 1
ATOM 1095 O O . THR A 1 137 ? -12.348 -0.883 6.665 1.00 98.38 137 THR A O 1
ATOM 1098 N N . LEU A 1 138 ? -10.511 0.403 6.853 1.00 98.31 138 LEU A N 1
ATOM 1099 C CA . LEU A 1 138 ? -9.657 -0.330 5.927 1.00 98.31 138 LEU A CA 1
ATOM 1100 C C . LEU A 1 138 ? -8.589 -1.068 6.738 1.00 98.31 138 LEU A C 1
ATOM 1102 O O . LEU A 1 138 ? -7.664 -0.440 7.252 1.00 98.31 138 LEU A O 1
ATOM 1106 N N . LEU A 1 139 ? -8.699 -2.394 6.817 1.00 97.12 139 LEU A N 1
ATOM 1107 C CA . LEU A 1 139 ? -7.667 -3.251 7.397 1.00 97.12 139 LEU A CA 1
ATOM 1108 C C . LEU A 1 139 ? -6.765 -3.810 6.291 1.00 97.12 139 LEU A C 1
ATOM 1110 O O . LEU A 1 139 ? -7.176 -4.651 5.494 1.00 97.12 139 LEU A O 1
ATOM 1114 N N . LEU A 1 140 ? -5.518 -3.349 6.254 1.00 95.69 140 LEU A N 1
ATOM 1115 C CA . LEU A 1 140 ? -4.468 -3.879 5.393 1.00 95.69 140 LEU A CA 1
ATOM 1116 C C . LEU A 1 140 ? -3.673 -4.927 6.169 1.00 95.69 140 LEU A C 1
ATOM 1118 O O . LEU A 1 140 ? -3.000 -4.590 7.140 1.00 95.69 140 LEU A O 1
ATOM 1122 N N . GLY A 1 141 ? -3.705 -6.181 5.726 1.00 92.06 141 GLY A N 1
ATOM 1123 C CA . GLY A 1 141 ? -2.949 -7.252 6.366 1.00 92.06 141 GLY A CA 1
ATOM 1124 C C . GLY A 1 141 ? -2.405 -8.279 5.385 1.00 92.06 141 GLY A C 1
ATOM 1125 O O . GLY A 1 141 ? -2.925 -8.454 4.283 1.00 92.06 141 GLY A O 1
ATOM 1126 N N . VAL A 1 142 ? -1.332 -8.956 5.789 1.00 89.12 142 VAL A N 1
ATOM 1127 C CA . VAL A 1 142 ? -0.811 -10.130 5.074 1.00 89.12 142 VAL A CA 1
ATOM 1128 C C . VAL A 1 142 ? -1.547 -11.385 5.526 1.00 89.12 142 VAL A C 1
ATOM 1130 O O . VAL A 1 142 ? -1.924 -11.499 6.688 1.00 89.12 142 VAL A O 1
ATOM 1133 N N . SER A 1 143 ? -1.751 -12.333 4.610 1.00 89.31 143 SER A N 1
ATOM 1134 C CA . SER A 1 143 ? -2.689 -13.446 4.806 1.00 89.31 143 SER A CA 1
ATOM 1135 C C . SER A 1 143 ? -2.447 -14.265 6.074 1.00 89.31 143 SER A C 1
ATOM 1137 O O . SER A 1 143 ? -3.414 -14.593 6.747 1.00 89.31 143 SER A O 1
ATOM 1139 N N . PHE A 1 144 ? -1.191 -14.567 6.424 1.00 87.81 144 PHE A N 1
ATOM 1140 C CA . PHE A 1 144 ? -0.896 -15.328 7.645 1.00 87.81 144 PHE A CA 1
ATOM 1141 C C . PHE A 1 144 ? -1.276 -14.543 8.905 1.00 87.81 144 PHE A C 1
ATOM 1143 O O . PHE A 1 144 ? -1.949 -15.083 9.764 1.00 87.81 144 PHE A O 1
ATOM 1150 N N . ALA A 1 145 ? -0.959 -13.247 8.966 1.00 89.00 145 ALA A N 1
ATOM 1151 C CA . ALA A 1 145 ? -1.256 -12.417 10.131 1.00 89.00 145 ALA A CA 1
ATOM 1152 C C . ALA A 1 145 ? -2.765 -12.201 10.317 1.00 89.00 145 ALA A C 1
ATOM 1154 O O . ALA A 1 145 ? -3.254 -12.135 11.439 1.00 89.00 145 ALA A O 1
ATOM 1155 N N . LEU A 1 146 ? -3.511 -12.103 9.211 1.00 90.56 146 LEU A N 1
ATOM 1156 C CA . LEU A 1 146 ? -4.974 -12.045 9.252 1.00 90.56 146 LEU A CA 1
ATOM 1157 C C . LEU A 1 146 ? -5.591 -13.381 9.682 1.00 90.56 146 LEU A C 1
ATOM 1159 O O . LEU A 1 146 ? -6.606 -13.381 10.371 1.00 90.56 146 LEU A O 1
ATOM 1163 N N . LEU A 1 147 ? -4.990 -14.505 9.281 1.00 90.06 147 LEU A N 1
ATOM 1164 C CA . LEU A 1 147 ? -5.427 -15.828 9.715 1.00 90.06 147 LEU A CA 1
ATOM 1165 C C . LEU A 1 147 ? -5.154 -16.035 11.208 1.00 90.06 147 LEU A C 1
ATOM 1167 O O . LEU A 1 147 ? -6.055 -16.466 11.915 1.00 90.06 147 LEU A O 1
ATOM 1171 N N . ASP A 1 148 ? -3.958 -15.683 11.682 1.00 88.62 148 ASP A N 1
ATOM 1172 C CA . ASP A 1 148 ? -3.587 -15.744 13.099 1.00 88.62 148 ASP A CA 1
ATOM 1173 C C . ASP A 1 148 ? -4.550 -14.894 13.941 1.00 88.62 148 ASP A C 1
ATOM 1175 O O . ASP A 1 148 ? -5.122 -15.388 14.907 1.00 88.62 148 ASP A O 1
ATOM 1179 N N . LEU A 1 149 ? -4.841 -13.660 13.500 1.00 89.06 149 LEU A N 1
ATOM 1180 C CA . LEU A 1 149 ? -5.848 -12.799 14.128 1.00 89.06 149 LEU A CA 1
ATOM 1181 C C . LEU A 1 149 ? -7.215 -13.496 14.241 1.00 89.06 149 LEU A C 1
ATOM 1183 O O . LEU A 1 149 ? -7.818 -13.467 15.306 1.00 89.06 149 LEU A O 1
ATOM 1187 N N . ALA A 1 150 ? -7.697 -14.122 13.164 1.00 89.19 150 ALA A N 1
ATOM 1188 C CA . ALA A 1 150 ? -9.005 -14.779 13.147 1.00 89.19 150 ALA A CA 1
ATOM 1189 C C . ALA A 1 150 ? -9.057 -16.081 13.968 1.00 89.19 150 ALA A C 1
ATOM 1191 O O . ALA A 1 150 ? -10.121 -16.458 14.451 1.00 89.19 150 ALA A O 1
ATOM 1192 N N . MET A 1 151 ? -7.934 -16.795 14.099 1.00 87.62 151 MET A N 1
ATOM 1193 C CA . MET A 1 151 ? -7.851 -18.025 14.894 1.00 87.62 151 MET A CA 1
ATOM 1194 C C . MET A 1 151 ? -7.737 -17.730 16.389 1.00 87.62 151 MET A C 1
ATOM 1196 O O . MET A 1 151 ? -8.397 -18.387 17.194 1.00 87.62 151 MET A O 1
ATOM 1200 N N . ASP A 1 152 ? -6.905 -16.755 16.750 1.00 84.00 152 ASP A N 1
ATOM 1201 C CA . ASP A 1 152 ? -6.602 -16.440 18.144 1.00 84.00 152 ASP A CA 1
ATOM 1202 C C . ASP A 1 152 ? -7.678 -15.545 18.784 1.00 84.00 152 ASP A C 1
ATOM 1204 O O . ASP A 1 152 ? -7.801 -15.507 20.010 1.00 84.00 152 ASP A O 1
ATOM 1208 N N . PHE A 1 153 ? -8.483 -14.853 17.964 1.00 78.94 153 PHE A N 1
ATOM 1209 C CA . PHE A 1 153 ? -9.524 -13.919 18.399 1.00 78.94 153 PHE A CA 1
ATOM 1210 C C . PHE A 1 153 ? -10.794 -14.018 17.519 1.00 78.94 153 PHE A C 1
ATOM 1212 O O . PHE A 1 153 ? -11.006 -13.159 16.658 1.00 78.94 153 PHE A O 1
ATOM 1219 N N . PRO A 1 154 ? -11.616 -15.071 17.704 1.00 64.38 154 PRO A N 1
ATOM 1220 C CA . PRO A 1 154 ? -12.828 -15.318 16.916 1.00 64.38 154 PRO A CA 1
ATOM 1221 C C . PRO A 1 154 ? -14.003 -14.383 17.236 1.00 64.38 154 PRO A C 1
ATOM 1223 O O . PRO A 1 154 ? -14.066 -13.845 18.367 1.00 64.38 154 PRO A O 1
#

pLDDT: mean 90.55, std 9.28, range [55.19, 98.69]

Radius of gyration: 19.03 Å; chains: 1; bounding box: 38×30×56 Å